Protein AF-A0A090T7D7-F1 (afdb_monomer)

Nearest PDB structures (foldseek):
  8ja7-assembly1_A  TM=5.944E-01  e=7.827E-03  Mycobacterium tuberculosis H37Rv
  8y5f-assembly1_C  TM=4.549E-01  e=1.929E-01  Escherichia coli

Structure (mmCIF, N/CA/C/O backbone):
data_AF-A0A090T7D7-F1
#
_entry.id   AF-A0A090T7D7-F1
#
loop_
_atom_site.group_PDB
_atom_site.id
_atom_site.type_symbol
_atom_site.label_atom_id
_atom_site.label_alt_id
_atom_site.label_comp_id
_atom_site.label_asym_id
_atom_site.label_entity_id
_atom_site.label_seq_id
_atom_site.pdbx_PDB_ins_code
_atom_site.Cartn_x
_atom_site.Cartn_y
_atom_site.Cartn_z
_atom_site.occupancy
_atom_site.B_iso_or_equiv
_atom_site.auth_seq_id
_atom_site.auth_comp_id
_atom_site.auth_asym_id
_atom_site.auth_atom_id
_atom_site.pdbx_PDB_model_num
ATOM 1 N N . MET A 1 1 ? -25.544 -5.431 -5.817 1.00 49.72 1 MET A N 1
ATOM 2 C CA . MET A 1 1 ? -24.118 -5.006 -5.843 1.00 49.72 1 MET A CA 1
ATOM 3 C C . MET A 1 1 ? -23.165 -5.829 -4.944 1.00 49.72 1 MET A C 1
ATOM 5 O O . MET A 1 1 ? -22.037 -5.400 -4.732 1.00 49.72 1 MET A O 1
ATOM 9 N N . LYS A 1 2 ? -23.537 -7.018 -4.424 1.00 55.09 2 LYS A N 1
ATOM 10 C CA . LYS A 1 2 ? -22.615 -7.878 -3.637 1.00 55.09 2 LYS A CA 1
ATOM 11 C C . LYS A 1 2 ? 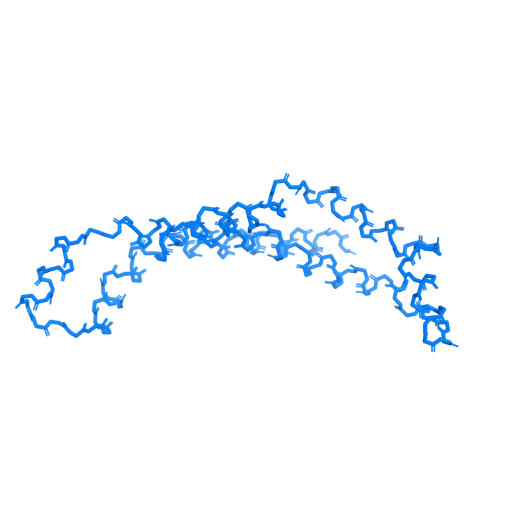-21.778 -8.846 -4.503 1.00 55.09 2 LYS A C 1
ATOM 13 O O . LYS A 1 2 ? -20.674 -9.193 -4.110 1.00 55.09 2 LYS A O 1
ATOM 18 N N . SER A 1 3 ? -22.253 -9.195 -5.707 1.00 57.84 3 SER A N 1
ATOM 19 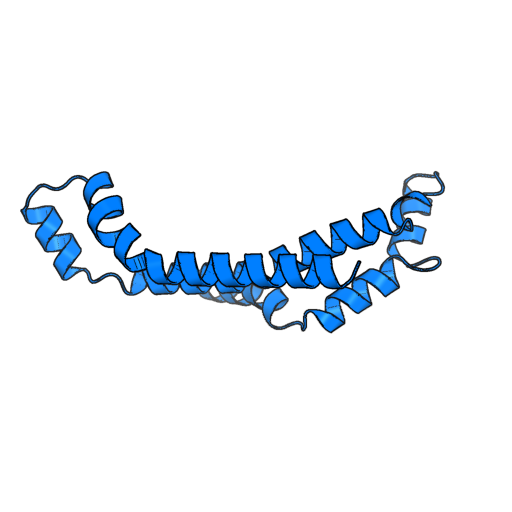C CA . SER A 1 3 ? -21.637 -10.212 -6.584 1.00 57.84 3 SER A CA 1
ATOM 20 C C . SER A 1 3 ? -20.309 -9.808 -7.247 1.00 57.84 3 SER A C 1
ATOM 22 O O . SER A 1 3 ? -19.559 -10.678 -7.665 1.00 57.84 3 SER A O 1
ATOM 24 N N . LEU A 1 4 ? -19.998 -8.509 -7.342 1.00 61.09 4 LEU A N 1
ATOM 25 C CA . LEU A 1 4 ? -18.773 -8.013 -7.994 1.00 61.09 4 LEU A CA 1
ATOM 26 C C . LEU A 1 4 ? -17.570 -7.912 -7.045 1.00 61.09 4 LEU A C 1
ATOM 28 O O . LEU A 1 4 ? -16.445 -7.758 -7.503 1.00 61.09 4 LEU A O 1
ATOM 32 N N . ARG A 1 5 ? -17.781 -8.027 -5.726 1.00 65.25 5 ARG A N 1
ATOM 33 C CA . ARG A 1 5 ? -16.701 -7.865 -4.739 1.00 65.25 5 ARG A CA 1
ATOM 34 C C . ARG A 1 5 ? -15.668 -8.989 -4.835 1.00 65.25 5 ARG A C 1
ATOM 36 O O . ARG A 1 5 ? -14.480 -8.706 -4.805 1.00 65.25 5 ARG A O 1
ATOM 43 N N . GLY A 1 6 ? -16.118 -10.234 -5.012 1.00 74.38 6 GLY A N 1
ATOM 44 C CA . GLY A 1 6 ? -15.238 -11.403 -5.132 1.00 74.38 6 GLY A CA 1
ATOM 45 C C . GLY A 1 6 ? -14.290 -11.330 -6.336 1.00 74.38 6 GLY A C 1
ATOM 46 O O . GLY A 1 6 ? -13.078 -11.381 -6.136 1.00 74.38 6 GLY A O 1
ATOM 47 N N . PRO A 1 7 ? -14.803 -11.135 -7.567 1.00 80.00 7 PRO A N 1
ATOM 48 C CA . PRO A 1 7 ? -13.964 -11.025 -8.760 1.00 80.00 7 PRO A CA 1
ATOM 49 C C . PRO A 1 7 ? -12.990 -9.844 -8.715 1.00 80.00 7 PRO A C 1
ATOM 51 O O . PRO A 1 7 ? -11.841 -9.995 -9.107 1.00 80.00 7 PRO A O 1
ATOM 54 N N . ILE A 1 8 ? -13.418 -8.684 -8.204 1.00 80.12 8 ILE A N 1
ATOM 55 C CA . ILE A 1 8 ? -12.554 -7.499 -8.101 1.00 80.12 8 ILE A CA 1
ATOM 56 C C . ILE A 1 8 ? -11.394 -7.756 -7.136 1.00 80.12 8 ILE A C 1
ATOM 58 O O . ILE A 1 8 ? -10.252 -7.484 -7.488 1.00 80.12 8 ILE A O 1
ATOM 62 N N . ILE A 1 9 ? -11.661 -8.339 -5.962 1.00 77.06 9 ILE A N 1
ATOM 63 C CA . ILE A 1 9 ? -10.606 -8.691 -4.999 1.00 77.06 9 ILE A CA 1
ATOM 64 C C . ILE A 1 9 ? -9.645 -9.719 -5.612 1.00 77.06 9 ILE A C 1
ATOM 66 O O . ILE A 1 9 ? -8.433 -9.578 -5.476 1.00 77.06 9 ILE A O 1
ATOM 70 N N . PHE A 1 10 ? -10.168 -10.716 -6.331 1.00 80.75 10 PHE A N 1
ATOM 71 C CA . PHE A 1 10 ? -9.355 -11.738 -6.989 1.00 80.75 10 PHE A CA 1
ATOM 72 C C . PHE A 1 10 ? -8.447 -11.156 -8.083 1.00 80.75 10 PHE A C 1
ATOM 74 O O . PHE A 1 10 ? -7.252 -11.443 -8.112 1.00 80.75 10 PHE A O 1
ATOM 81 N N . VAL A 1 11 ? -8.980 -10.287 -8.947 1.00 81.44 11 VAL A N 1
ATOM 82 C CA . VAL A 1 11 ? -8.197 -9.618 -9.999 1.00 81.44 11 VAL A CA 1
ATOM 83 C C . VAL A 1 11 ? -7.162 -8.675 -9.396 1.00 81.44 11 VAL A C 1
ATOM 85 O O . VAL A 1 11 ? -6.026 -8.640 -9.862 1.00 81.44 11 VAL A O 1
ATOM 88 N N . SER A 1 12 ? -7.511 -7.952 -8.332 1.00 77.50 12 SER A N 1
ATOM 89 C CA . SER A 1 12 ? -6.548 -7.120 -7.615 1.00 77.50 12 SER A CA 1
ATOM 90 C C . SER A 1 12 ? -5.444 -7.946 -6.960 1.00 77.50 12 SER A C 1
ATOM 92 O O . SER A 1 12 ? -4.339 -7.443 -6.876 1.00 77.50 12 SER A O 1
ATOM 94 N N . LEU A 1 13 ? -5.694 -9.190 -6.539 1.00 77.69 13 LEU A N 1
ATOM 95 C CA . LEU A 1 13 ? -4.695 -10.075 -5.923 1.00 77.69 13 LEU A CA 1
ATOM 96 C C . LEU A 1 13 ? -3.719 -10.722 -6.908 1.00 77.69 13 LEU A C 1
ATOM 98 O O . LEU A 1 13 ? -2.621 -11.093 -6.499 1.00 77.69 13 LEU A O 1
ATOM 102 N N . LEU A 1 14 ? -4.087 -10.854 -8.184 1.00 80.62 14 LEU A N 1
ATOM 103 C CA . LEU A 1 14 ? -3.239 -11.480 -9.207 1.00 80.62 14 LEU A CA 1
ATOM 104 C C . LEU A 1 14 ? -1.792 -10.949 -9.240 1.00 80.62 14 LEU A C 1
ATOM 106 O O . LEU A 1 14 ? -0.878 -11.773 -9.254 1.00 80.62 14 LEU A O 1
ATOM 110 N N . PRO A 1 15 ? -1.538 -9.626 -9.198 1.00 73.50 15 PRO A N 1
ATOM 111 C CA . PRO A 1 15 ? -0.184 -9.081 -9.194 1.00 73.50 15 PRO A CA 1
ATOM 112 C C . PRO A 1 15 ? 0.629 -9.499 -7.969 1.00 73.50 15 PRO A C 1
ATOM 114 O O . PRO A 1 15 ? 1.831 -9.670 -8.098 1.00 73.50 15 PRO A O 1
ATOM 117 N N . PHE A 1 16 ? -0.010 -9.683 -6.809 1.00 77.25 16 PHE A N 1
ATOM 118 C CA . PHE A 1 16 ? 0.661 -10.092 -5.571 1.00 77.25 16 PHE A CA 1
ATOM 119 C C . PHE A 1 16 ? 1.050 -11.579 -5.575 1.00 77.25 16 PHE A C 1
ATOM 121 O O . PHE A 1 16 ? 2.011 -11.982 -4.926 1.00 77.25 16 PHE A O 1
ATOM 128 N N . ILE A 1 17 ? 0.293 -12.410 -6.298 1.00 77.31 17 ILE A N 1
ATOM 129 C CA . ILE A 1 17 ? 0.572 -13.847 -6.437 1.00 77.31 17 ILE A CA 1
ATOM 130 C C . ILE A 1 17 ? 1.772 -14.078 -7.367 1.00 77.31 17 ILE A C 1
ATOM 132 O O . ILE A 1 17 ? 2.545 -15.019 -7.172 1.00 77.31 17 ILE A O 1
ATOM 136 N N . ILE A 1 18 ? 1.943 -13.225 -8.381 1.00 80.12 18 ILE A N 1
ATOM 137 C CA . ILE A 1 18 ? 3.103 -13.273 -9.272 1.00 80.12 18 ILE A CA 1
ATOM 138 C C . ILE A 1 18 ? 4.335 -12.833 -8.486 1.00 80.12 18 ILE A C 1
ATOM 140 O O . ILE A 1 18 ? 4.382 -11.725 -7.962 1.00 80.12 18 ILE A O 1
ATOM 144 N N . THR A 1 19 ? 5.371 -13.674 -8.434 1.00 77.94 19 THR A N 1
ATOM 145 C CA . THR A 1 19 ? 6.563 -13.306 -7.671 1.00 77.94 19 THR A CA 1
ATOM 146 C C . THR A 1 19 ? 7.209 -12.037 -8.244 1.00 77.94 19 THR A C 1
ATOM 148 O O . THR A 1 19 ? 7.368 -11.909 -9.466 1.00 77.94 19 THR A O 1
ATOM 151 N N . PRO A 1 20 ? 7.658 -11.102 -7.383 1.00 71.06 20 PRO A N 1
ATOM 152 C CA . PRO A 1 20 ? 8.305 -9.869 -7.824 1.00 71.06 20 PRO A CA 1
ATOM 153 C C . PRO A 1 20 ? 9.490 -10.121 -8.759 1.00 71.06 20 PRO A C 1
ATOM 155 O O . PRO A 1 20 ? 9.760 -9.329 -9.656 1.00 71.06 20 PRO A O 1
ATOM 158 N N . VAL A 1 21 ? 10.183 -11.244 -8.550 1.00 75.12 21 VAL A N 1
ATOM 159 C CA . VAL A 1 21 ? 11.335 -11.673 -9.345 1.00 75.12 21 VAL A CA 1
ATOM 160 C C . VAL A 1 21 ? 10.931 -11.979 -10.784 1.00 75.12 21 VAL A C 1
ATOM 162 O O . VAL A 1 21 ? 11.597 -11.505 -11.700 1.00 75.12 21 VAL A O 1
ATOM 165 N N . ILE A 1 22 ? 9.839 -12.720 -10.997 1.00 79.69 22 ILE A N 1
ATOM 166 C CA . ILE A 1 22 ? 9.363 -13.051 -12.345 1.00 79.69 22 ILE A CA 1
ATOM 167 C C . ILE A 1 22 ? 8.928 -11.778 -13.067 1.00 79.69 22 ILE A C 1
ATOM 169 O O . ILE A 1 22 ? 9.339 -11.569 -14.200 1.00 79.69 22 ILE A O 1
ATOM 173 N N . GLY A 1 23 ? 8.180 -10.885 -12.414 1.00 76.81 23 GLY A N 1
ATOM 174 C CA . GLY A 1 23 ? 7.779 -9.621 -13.041 1.00 76.81 23 GLY A CA 1
ATOM 175 C C . GLY A 1 23 ? 8.960 -8.708 -13.375 1.00 76.81 23 GLY A C 1
ATOM 176 O O . GLY A 1 23 ? 9.017 -8.155 -14.471 1.00 76.81 23 GLY A O 1
ATOM 177 N N . ALA A 1 24 ? 9.953 -8.614 -12.485 1.00 74.50 24 ALA A N 1
ATOM 178 C CA . ALA A 1 24 ? 11.181 -7.868 -12.751 1.00 74.50 24 ALA A CA 1
ATOM 179 C C . ALA A 1 24 ? 11.968 -8.464 -13.932 1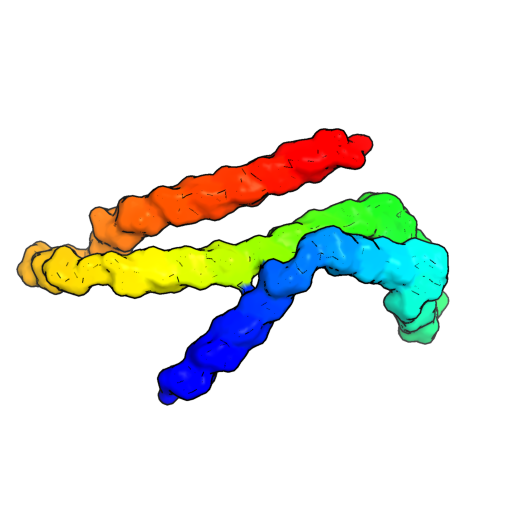.00 74.50 24 ALA A C 1
ATOM 181 O O . ALA A 1 24 ? 12.455 -7.732 -14.793 1.00 74.50 24 ALA A O 1
ATOM 182 N N . LEU A 1 25 ? 12.074 -9.792 -14.010 1.00 77.94 25 LEU A N 1
ATOM 183 C CA . LEU A 1 25 ? 12.704 -10.465 -15.144 1.00 77.94 25 LEU A CA 1
ATOM 184 C C . LEU A 1 25 ? 11.921 -10.226 -16.436 1.00 77.94 25 LEU A C 1
ATOM 186 O O . LEU A 1 25 ? 12.535 -9.852 -17.428 1.00 77.94 25 LEU A O 1
ATOM 190 N N . SER A 1 26 ? 10.592 -10.336 -16.415 1.00 78.19 26 SER A N 1
ATOM 191 C CA . SER A 1 26 ? 9.733 -10.051 -17.569 1.00 78.19 26 SER A CA 1
ATOM 192 C C . SER A 1 26 ? 9.907 -8.619 -18.074 1.00 78.19 26 SER A C 1
ATOM 194 O O . SER A 1 26 ? 10.040 -8.413 -19.276 1.00 78.19 26 SER A O 1
ATOM 196 N N . ILE A 1 27 ? 9.980 -7.631 -17.174 1.00 73.50 27 ILE A N 1
ATOM 197 C CA . ILE A 1 27 ? 10.265 -6.235 -17.537 1.00 73.50 27 ILE A CA 1
ATOM 198 C C . ILE A 1 27 ? 11.665 -6.116 -18.146 1.00 73.50 27 ILE A C 1
ATOM 200 O O . ILE A 1 27 ? 11.814 -5.518 -19.205 1.00 73.50 27 ILE A O 1
ATOM 204 N N . ARG A 1 28 ? 12.701 -6.719 -17.547 1.00 72.50 28 ARG A N 1
ATOM 205 C CA . ARG A 1 28 ? 14.048 -6.684 -18.149 1.00 72.50 28 ARG A CA 1
ATOM 206 C C . ARG A 1 28 ? 14.064 -7.317 -19.537 1.00 72.50 28 ARG A C 1
ATOM 208 O O . ARG A 1 28 ? 14.672 -6.749 -20.429 1.00 72.50 28 ARG A O 1
ATOM 215 N N . TRP A 1 29 ? 13.377 -8.437 -19.730 1.00 71.38 29 TRP A N 1
ATOM 216 C CA . TRP A 1 29 ? 13.269 -9.114 -21.025 1.00 71.38 29 TRP A CA 1
ATOM 217 C C . TRP A 1 29 ? 12.480 -8.305 -22.063 1.00 71.38 29 TRP A C 1
ATOM 219 O O . TRP A 1 29 ? 12.779 -8.378 -23.248 1.00 71.38 29 TRP A O 1
ATOM 229 N N . LEU A 1 30 ? 11.496 -7.511 -21.635 1.00 69.38 30 LEU A N 1
ATOM 230 C CA . LEU A 1 30 ? 10.719 -6.638 -22.520 1.00 69.38 30 LEU A CA 1
ATOM 231 C C . LEU A 1 30 ? 11.489 -5.400 -23.000 1.00 69.38 30 LEU A C 1
ATOM 233 O O . LEU A 1 30 ? 11.117 -4.850 -24.034 1.00 69.38 30 LEU A O 1
ATOM 237 N N . PHE A 1 31 ? 12.524 -4.969 -22.271 1.00 66.31 31 PHE A N 1
ATOM 238 C CA . PHE A 1 31 ? 13.247 -3.718 -22.539 1.00 66.31 31 PHE A CA 1
ATOM 239 C C . PHE A 1 31 ? 14.719 -3.904 -22.945 1.00 66.31 31 PHE A C 1
ATOM 241 O O . PHE A 1 31 ? 15.263 -3.042 -23.634 1.00 66.31 31 PHE A O 1
ATOM 248 N N . VAL A 1 32 ? 15.380 -5.000 -22.559 1.00 62.97 32 VAL A N 1
ATOM 249 C CA . VAL A 1 32 ? 16.786 -5.261 -22.912 1.00 62.97 32 VAL A CA 1
ATOM 250 C C . VAL A 1 32 ? 16.875 -5.905 -24.298 1.00 62.97 32 VAL A C 1
ATOM 252 O O . VAL A 1 32 ? 16.342 -6.988 -24.502 1.00 62.97 32 VAL A O 1
ATOM 255 N N . SER A 1 33 ? 17.621 -5.260 -25.205 1.00 52.34 33 SER A N 1
ATOM 256 C CA . SER A 1 33 ? 18.018 -5.764 -26.533 1.00 52.34 33 SER A CA 1
ATOM 257 C C . SER A 1 33 ? 16.842 -6.145 -27.448 1.00 52.34 33 SER A C 1
ATOM 259 O O . SER A 1 33 ? 16.538 -7.321 -27.614 1.00 52.34 33 SER A O 1
ATOM 261 N N . ASP A 1 34 ? 16.187 -5.145 -28.050 1.00 57.31 34 ASP A N 1
ATOM 262 C CA . ASP A 1 34 ? 15.085 -5.323 -29.018 1.00 57.31 34 ASP A CA 1
ATOM 263 C C . ASP A 1 34 ? 13.877 -6.114 -28.497 1.00 57.31 34 ASP A C 1
ATOM 265 O O . ASP A 1 34 ? 13.199 -6.833 -29.233 1.00 57.31 34 ASP A O 1
ATOM 269 N N . GLY A 1 35 ? 13.570 -5.966 -27.207 1.00 60.06 35 GLY A N 1
ATOM 270 C CA . GLY A 1 35 ? 12.359 -6.538 -26.633 1.00 60.06 35 GLY A CA 1
ATOM 271 C C . GLY A 1 35 ? 11.099 -6.089 -27.389 1.00 60.06 35 GLY A C 1
ATOM 272 O O . GLY A 1 35 ? 11.032 -4.985 -27.934 1.00 60.06 35 GLY A O 1
ATOM 273 N N . ILE A 1 36 ? 10.080 -6.957 -27.417 1.00 62.72 36 ILE A N 1
ATOM 274 C CA . ILE A 1 36 ? 8.838 -6.785 -28.201 1.00 62.72 36 ILE A CA 1
ATOM 275 C C . ILE A 1 36 ? 8.184 -5.412 -27.976 1.00 62.72 36 ILE A C 1
ATOM 277 O O . ILE A 1 36 ? 7.614 -4.844 -28.907 1.00 62.72 36 ILE A O 1
ATOM 281 N N . LEU A 1 37 ? 8.279 -4.863 -26.759 1.00 62.47 37 LEU A N 1
ATOM 282 C CA . LEU A 1 37 ? 7.726 -3.547 -26.447 1.00 62.47 37 LEU A CA 1
ATOM 283 C C . LEU A 1 37 ? 8.536 -2.420 -27.098 1.00 62.47 37 LEU A C 1
ATOM 285 O O . LEU A 1 37 ? 7.942 -1.544 -27.717 1.00 62.47 37 LEU A O 1
ATOM 289 N N . SER A 1 38 ? 9.868 -2.463 -26.998 1.00 61.03 38 SER A N 1
ATOM 290 C CA . SER A 1 38 ? 10.774 -1.490 -27.622 1.00 61.03 38 SER A CA 1
ATOM 291 C C . SER A 1 38 ? 10.654 -1.524 -29.148 1.00 61.03 38 SER A C 1
ATOM 293 O O . SER A 1 38 ? 10.517 -0.481 -29.783 1.00 61.03 38 SER A O 1
ATOM 295 N N . ALA A 1 39 ? 10.609 -2.724 -29.737 1.00 62.84 39 ALA A N 1
ATOM 296 C CA . ALA A 1 39 ? 10.433 -2.916 -31.175 1.00 62.84 39 ALA A CA 1
ATOM 297 C C . ALA A 1 39 ? 9.040 -2.463 -31.663 1.00 62.84 39 ALA A C 1
ATOM 299 O O . ALA A 1 39 ? 8.926 -1.795 -32.692 1.00 62.84 39 ALA A O 1
ATOM 300 N N . GLY A 1 40 ? 7.980 -2.769 -30.905 1.00 64.81 40 GLY A N 1
ATOM 301 C CA . GLY A 1 40 ? 6.609 -2.355 -31.215 1.00 64.81 40 GLY A CA 1
ATOM 302 C C . GLY A 1 40 ? 6.390 -0.843 -31.106 1.00 64.81 40 GLY A C 1
ATOM 303 O O . GLY A 1 40 ? 5.737 -0.254 -31.969 1.00 64.81 40 GLY A O 1
ATOM 304 N N . LEU A 1 41 ? 6.975 -0.191 -30.094 1.00 64.25 41 LEU A N 1
ATOM 305 C CA . LEU A 1 41 ? 6.929 1.269 -29.952 1.00 64.25 41 LEU A CA 1
ATOM 306 C C . LEU A 1 41 ? 7.726 1.972 -31.055 1.00 64.25 41 LEU A C 1
ATOM 308 O O . LEU A 1 41 ? 7.232 2.950 -31.613 1.00 64.25 41 LEU A O 1
ATOM 312 N N . ASN A 1 42 ? 8.907 1.455 -31.413 1.00 66.94 42 ASN A N 1
ATOM 313 C CA . ASN A 1 42 ? 9.702 1.968 -32.534 1.00 66.94 42 ASN A CA 1
ATOM 314 C C . ASN A 1 42 ? 8.911 1.905 -33.851 1.00 66.94 42 ASN A C 1
ATOM 316 O O . ASN A 1 42 ? 8.902 2.872 -34.611 1.00 66.94 42 ASN A O 1
ATOM 320 N N . HIS A 1 43 ? 8.181 0.811 -34.095 1.00 64.38 43 HIS A N 1
ATOM 321 C CA . HIS A 1 43 ? 7.343 0.670 -35.288 1.00 64.38 43 HIS A CA 1
ATOM 322 C C . HIS A 1 43 ? 6.123 1.614 -35.280 1.00 64.38 43 HIS A C 1
ATOM 324 O O . HIS A 1 43 ? 5.682 2.061 -36.338 1.00 64.38 43 HIS A O 1
ATOM 330 N N . MET A 1 44 ? 5.547 1.920 -34.113 1.00 62.91 44 MET A N 1
ATOM 331 C CA . MET A 1 44 ? 4.373 2.802 -34.009 1.00 62.91 44 MET A CA 1
ATOM 332 C C . MET A 1 44 ? 4.730 4.295 -34.041 1.00 62.91 44 MET A C 1
ATOM 334 O O . MET A 1 44 ? 3.942 5.088 -34.549 1.00 62.91 44 MET A O 1
ATOM 338 N N . LEU A 1 45 ? 5.886 4.690 -33.496 1.00 63.12 45 LEU A N 1
ATOM 339 C CA . LEU A 1 45 ? 6.261 6.100 -33.307 1.00 63.12 45 LEU A CA 1
ATOM 340 C C . LEU A 1 45 ? 7.421 6.575 -34.202 1.00 63.12 45 LEU A C 1
ATOM 342 O O . LEU A 1 45 ? 7.708 7.769 -34.215 1.00 63.12 45 LEU A O 1
ATOM 346 N N . GLY A 1 46 ? 8.074 5.688 -34.962 1.00 56.09 46 GLY A N 1
ATOM 347 C CA . GLY A 1 46 ? 9.043 6.046 -36.012 1.00 56.09 46 GLY A CA 1
ATOM 348 C C . GLY A 1 46 ? 10.361 6.677 -35.538 1.00 56.09 46 GLY A C 1
ATOM 349 O O . GLY A 1 46 ? 11.172 7.074 -36.369 1.00 56.09 46 GLY A O 1
ATOM 350 N N . TYR A 1 47 ? 10.588 6.763 -34.227 1.00 58.47 47 TYR A N 1
ATOM 351 C CA . TYR A 1 47 ? 11.836 7.217 -33.612 1.00 58.47 47 TYR A CA 1
ATOM 352 C C . TYR A 1 47 ? 12.522 6.040 -32.922 1.00 58.47 47 TYR A C 1
ATOM 354 O O . TYR A 1 47 ? 11.842 5.241 -32.285 1.00 58.47 47 TYR A O 1
ATOM 362 N N . GLU A 1 48 ? 13.856 5.953 -33.003 1.00 55.19 48 GLU A N 1
ATOM 363 C CA . GLU A 1 48 ? 14.631 5.028 -32.171 1.00 55.19 48 GLU A CA 1
ATOM 364 C C . GLU A 1 48 ? 14.489 5.443 -30.702 1.00 55.19 48 GLU A C 1
ATOM 366 O O . GLU A 1 48 ? 15.214 6.299 -30.188 1.00 55.19 48 GLU A O 1
ATOM 371 N N . PHE A 1 49 ? 13.544 4.827 -29.996 1.00 55.66 49 PHE A N 1
ATOM 372 C CA . PHE A 1 49 ? 13.343 4.981 -28.561 1.00 55.66 49 PHE A CA 1
ATOM 373 C C . PHE A 1 49 ? 14.435 4.235 -27.770 1.00 55.66 49 PHE A C 1
ATOM 375 O O . PHE A 1 49 ? 14.167 3.465 -26.851 1.00 55.66 49 PHE A O 1
ATOM 382 N N . SER A 1 50 ? 15.701 4.522 -28.081 1.00 53.28 50 SER A N 1
ATOM 383 C CA . SER A 1 50 ? 16.878 4.118 -27.297 1.00 53.28 50 SER A CA 1
ATOM 384 C C . SER A 1 50 ? 16.813 4.653 -25.852 1.00 53.28 50 SER A C 1
ATOM 386 O O . SER A 1 50 ? 17.412 4.094 -24.935 1.00 53.28 50 SER A O 1
ATOM 388 N N . MET A 1 51 ? 15.993 5.685 -25.609 1.00 50.28 51 MET A N 1
ATOM 389 C CA . MET A 1 51 ? 15.765 6.279 -24.288 1.00 50.28 51 MET A CA 1
ATOM 390 C C . MET A 1 51 ? 15.154 5.303 -23.265 1.00 50.28 51 MET A C 1
ATOM 392 O O . MET A 1 51 ? 15.516 5.374 -22.097 1.00 50.28 51 MET A O 1
ATOM 396 N N . PHE A 1 52 ? 14.296 4.355 -23.674 1.00 54.19 52 PHE A N 1
ATOM 397 C CA . PHE A 1 52 ? 13.700 3.373 -22.745 1.00 54.19 52 PHE A CA 1
ATOM 398 C C . PHE A 1 52 ? 14.650 2.224 -22.368 1.00 54.19 52 PHE A C 1
ATOM 400 O O . PHE A 1 52 ? 14.420 1.545 -21.367 1.00 54.19 52 PHE A O 1
ATOM 407 N N . ALA A 1 53 ? 15.723 2.019 -23.138 1.00 56.12 53 ALA A N 1
ATOM 408 C CA . ALA A 1 53 ? 16.779 1.054 -22.834 1.00 56.12 53 ALA A CA 1
ATOM 409 C C . ALA A 1 53 ? 17.865 1.633 -21.906 1.00 56.12 53 ALA A C 1
ATOM 411 O O . ALA A 1 53 ? 18.778 0.915 -21.495 1.00 56.12 53 ALA A O 1
ATOM 412 N N . GLN A 1 54 ? 17.786 2.923 -21.557 1.00 63.56 54 GLN A N 1
ATOM 413 C CA . GLN A 1 54 ? 18.706 3.533 -20.604 1.00 63.56 54 GLN A CA 1
ATOM 414 C C . GLN A 1 54 ? 18.417 3.020 -19.184 1.00 63.56 54 GLN A C 1
ATOM 416 O O . GLN A 1 54 ? 17.263 2.941 -18.757 1.00 63.56 54 GLN A O 1
ATOM 421 N N . SER A 1 55 ? 19.475 2.710 -18.424 1.00 69.12 55 SER A N 1
ATOM 422 C CA . SER A 1 55 ? 19.370 2.094 -17.092 1.00 69.12 55 SER A CA 1
ATOM 423 C C . SER A 1 55 ? 18.403 2.822 -16.150 1.00 69.12 55 SER A C 1
ATOM 425 O O . SER A 1 55 ? 17.664 2.172 -15.420 1.00 69.12 55 SER A O 1
ATOM 427 N N . TRP A 1 56 ? 18.335 4.157 -16.203 1.00 71.50 56 TRP A N 1
ATOM 428 C CA . TRP A 1 56 ? 17.464 4.954 -15.330 1.00 71.50 56 TRP A CA 1
ATOM 429 C C . TRP A 1 56 ? 15.963 4.718 -15.574 1.00 71.50 56 TRP A C 1
ATOM 431 O O . TRP A 1 56 ? 15.183 4.710 -14.624 1.00 71.50 56 TRP A O 1
ATOM 441 N N . THR A 1 57 ? 15.539 4.481 -16.819 1.00 74.31 57 THR A N 1
ATOM 442 C CA . THR A 1 57 ? 14.126 4.232 -17.141 1.00 74.31 57 THR A CA 1
ATOM 443 C C . THR A 1 57 ? 13.676 2.865 -16.636 1.00 74.31 57 THR A C 1
ATOM 445 O O . THR A 1 57 ? 12.580 2.740 -16.085 1.00 74.31 57 THR A O 1
ATOM 448 N N . ILE A 1 58 ? 14.542 1.853 -16.752 1.00 74.69 58 ILE A N 1
ATOM 449 C CA . ILE A 1 58 ? 14.291 0.516 -16.200 1.00 74.69 58 ILE A CA 1
ATOM 450 C C . ILE A 1 58 ? 14.184 0.590 -14.672 1.00 74.69 58 ILE A C 1
ATOM 452 O O . ILE A 1 58 ? 13.268 -0.006 -14.108 1.00 74.69 58 ILE A O 1
ATOM 456 N N . GLU A 1 59 ? 15.050 1.355 -14.001 1.00 77.44 59 GLU A N 1
ATOM 457 C CA . GLU A 1 59 ? 14.983 1.542 -12.543 1.00 77.44 59 GLU A CA 1
ATOM 458 C C . GLU A 1 59 ? 13.669 2.203 -12.093 1.00 77.44 59 GLU A C 1
ATOM 460 O O . GLU A 1 59 ? 13.023 1.724 -11.157 1.00 77.44 59 GLU A O 1
ATOM 465 N N . ILE A 1 60 ? 13.200 3.244 -12.791 1.00 80.06 60 ILE A N 1
ATOM 466 C CA . ILE A 1 60 ? 11.910 3.889 -12.485 1.00 80.06 60 ILE A CA 1
ATOM 467 C C . ILE A 1 60 ? 10.742 2.918 -12.703 1.00 80.06 60 ILE A C 1
ATOM 469 O O . ILE A 1 60 ? 9.850 2.818 -11.856 1.00 80.06 60 ILE A O 1
ATOM 473 N N . LEU A 1 61 ? 10.741 2.169 -13.809 1.00 78.88 61 LEU A N 1
ATOM 474 C CA . LEU A 1 61 ? 9.687 1.195 -14.101 1.00 78.88 61 LEU A CA 1
ATOM 475 C C . LEU A 1 61 ? 9.663 0.063 -13.065 1.00 78.88 61 LEU A C 1
ATOM 477 O O . LEU A 1 61 ? 8.595 -0.358 -12.620 1.00 78.88 61 LEU A O 1
ATOM 481 N N . MET A 1 62 ? 10.838 -0.388 -12.627 1.00 78.50 62 MET A N 1
ATOM 482 C CA . MET A 1 62 ? 10.983 -1.347 -11.534 1.00 78.50 62 MET A CA 1
ATOM 483 C C . MET A 1 62 ? 10.455 -0.787 -10.217 1.00 78.50 62 MET A C 1
ATOM 485 O O . MET A 1 62 ? 9.760 -1.499 -9.493 1.00 78.50 62 MET A O 1
ATOM 489 N N . MET A 1 63 ? 10.746 0.476 -9.897 1.00 79.19 63 MET A N 1
ATOM 490 C CA . MET A 1 63 ? 10.211 1.140 -8.708 1.00 79.19 63 MET A CA 1
ATOM 491 C C . MET A 1 63 ? 8.678 1.191 -8.749 1.00 79.19 63 MET A C 1
ATOM 493 O O . MET A 1 63 ? 8.025 0.834 -7.767 1.00 79.19 63 MET A O 1
ATOM 497 N N . PHE A 1 64 ? 8.096 1.544 -9.896 1.00 82.12 64 PHE A N 1
ATOM 498 C CA . PHE A 1 64 ? 6.646 1.543 -10.081 1.00 82.12 64 PHE A CA 1
ATOM 499 C C . PHE A 1 64 ? 6.046 0.140 -9.926 1.00 82.12 64 PHE A C 1
ATOM 501 O O . PHE A 1 64 ? 5.089 -0.041 -9.171 1.00 82.12 64 PHE A O 1
ATOM 508 N N . TYR A 1 65 ? 6.638 -0.870 -10.571 1.00 82.56 65 TYR A N 1
ATOM 509 C CA . TYR A 1 65 ? 6.201 -2.265 -10.463 1.00 82.56 65 TYR A CA 1
ATOM 510 C C . TYR A 1 65 ? 6.217 -2.759 -9.012 1.00 82.56 65 TYR A C 1
ATOM 512 O O . TYR A 1 65 ? 5.273 -3.405 -8.564 1.00 82.56 65 TYR A O 1
ATOM 520 N N . ARG A 1 66 ? 7.258 -2.415 -8.249 1.00 78.69 66 ARG A N 1
ATOM 521 C CA . ARG A 1 66 ? 7.375 -2.762 -6.826 1.00 78.69 66 ARG A CA 1
ATOM 522 C C . ARG A 1 66 ? 6.239 -2.171 -5.988 1.00 78.69 66 ARG A C 1
ATOM 524 O O . ARG A 1 66 ? 5.656 -2.884 -5.174 1.00 78.69 66 ARG A O 1
ATOM 531 N N . VAL A 1 67 ? 5.900 -0.896 -6.195 1.00 81.94 67 VAL A N 1
ATOM 532 C CA . VAL A 1 67 ? 4.765 -0.251 -5.506 1.00 81.94 67 VAL A CA 1
ATOM 533 C C . VAL A 1 67 ? 3.448 -0.910 -5.913 1.00 81.94 67 VAL A C 1
ATOM 535 O O . VAL A 1 67 ? 2.629 -1.247 -5.057 1.00 81.94 67 VAL A O 1
ATOM 538 N N . TRP A 1 68 ? 3.265 -1.150 -7.211 1.00 82.81 68 TRP A N 1
ATOM 539 C CA . TRP A 1 68 ? 2.061 -1.774 -7.750 1.00 82.81 68 TRP A CA 1
ATOM 540 C C . TRP A 1 68 ? 1.852 -3.203 -7.235 1.00 82.81 68 TRP A C 1
ATOM 542 O O . TRP A 1 68 ? 0.731 -3.564 -6.892 1.00 82.81 68 TRP A O 1
ATOM 552 N N . HIS A 1 69 ? 2.918 -3.991 -7.102 1.00 82.12 69 HIS A N 1
ATOM 553 C CA . HIS A 1 69 ? 2.864 -5.352 -6.569 1.00 82.12 69 HIS A CA 1
ATOM 554 C C . HIS A 1 69 ? 2.381 -5.397 -5.107 1.00 82.12 69 HIS A C 1
ATOM 556 O O . HIS A 1 69 ? 1.658 -6.311 -4.715 1.00 82.12 69 HIS A O 1
ATOM 562 N N . VAL A 1 70 ? 2.769 -4.419 -4.281 1.00 80.50 70 VAL A N 1
ATOM 563 C CA . VAL A 1 70 ? 2.412 -4.377 -2.848 1.00 80.50 70 VAL A CA 1
ATOM 564 C C . VAL A 1 70 ? 1.034 -3.740 -2.607 1.00 80.50 70 VAL A C 1
ATOM 566 O O . VAL A 1 70 ? 0.378 -4.041 -1.607 1.00 80.50 70 VAL A O 1
ATOM 569 N N . ALA A 1 71 ? 0.549 -2.906 -3.531 1.00 84.00 71 ALA A N 1
ATOM 570 C CA . ALA A 1 71 ? -0.718 -2.187 -3.387 1.00 84.00 71 ALA A CA 1
ATOM 571 C C . ALA A 1 71 ? -1.945 -3.088 -3.099 1.00 84.00 71 ALA A C 1
ATOM 573 O O . ALA A 1 71 ? -2.714 -2.750 -2.193 1.00 84.00 71 ALA A O 1
ATOM 574 N N . PRO A 1 72 ? -2.141 -4.243 -3.768 1.00 84.06 72 PRO A N 1
ATOM 575 C CA . PRO A 1 72 ? -3.256 -5.143 -3.474 1.00 84.06 72 PRO A CA 1
ATOM 576 C C . PRO A 1 72 ? -3.267 -5.693 -2.053 1.00 84.06 72 PRO A C 1
ATOM 578 O O . PRO A 1 72 ? -4.322 -5.800 -1.427 1.00 84.06 72 PRO A O 1
ATOM 581 N N . PHE A 1 73 ? -2.087 -6.033 -1.538 1.00 82.38 73 PHE A N 1
ATOM 582 C CA . PHE A 1 73 ? -1.938 -6.573 -0.195 1.00 82.38 73 PHE A CA 1
ATOM 583 C C . PHE A 1 73 ? -2.297 -5.521 0.855 1.00 82.38 73 PHE A C 1
ATOM 585 O O . PHE A 1 73 ? -3.108 -5.787 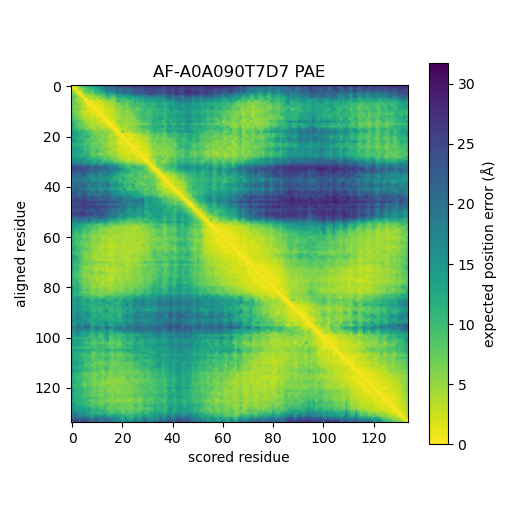1.743 1.00 82.38 73 PHE A O 1
ATOM 592 N N . ALA A 1 74 ? -1.773 -4.301 0.694 1.00 84.38 74 ALA A N 1
ATOM 593 C CA . ALA A 1 74 ? -2.130 -3.174 1.549 1.00 84.38 74 ALA A CA 1
ATOM 594 C C . ALA A 1 74 ? -3.645 -2.925 1.522 1.00 84.38 74 ALA A C 1
ATOM 596 O O . ALA A 1 74 ? -4.275 -2.841 2.574 1.00 84.38 74 ALA A O 1
ATOM 597 N N . PHE A 1 75 ? -4.255 -2.887 0.333 1.00 84.31 75 PHE A N 1
ATOM 598 C CA . PHE A 1 75 ? -5.694 -2.669 0.181 1.00 84.31 75 PHE A CA 1
ATOM 599 C C . PHE A 1 75 ? -6.537 -3.686 0.964 1.00 84.31 75 PHE A C 1
ATOM 601 O O . PHE A 1 75 ? -7.480 -3.300 1.654 1.00 84.31 75 PHE A O 1
ATOM 608 N N . ILE A 1 76 ? -6.185 -4.972 0.908 1.00 83.69 76 ILE A N 1
ATOM 609 C CA . ILE A 1 76 ? -6.915 -6.028 1.624 1.00 83.69 76 ILE A CA 1
ATOM 610 C C . ILE A 1 76 ? -6.739 -5.907 3.127 1.00 83.69 76 ILE A C 1
ATOM 612 O O . ILE A 1 76 ? -7.717 -6.044 3.858 1.00 83.69 76 ILE A O 1
ATOM 616 N N . ILE A 1 77 ? -5.525 -5.621 3.593 1.00 83.75 77 ILE A N 1
ATOM 617 C CA . ILE A 1 77 ? -5.266 -5.412 5.017 1.00 83.75 77 ILE A CA 1
ATOM 618 C C . ILE A 1 77 ? -6.077 -4.231 5.541 1.00 83.75 77 ILE A C 1
ATOM 620 O O . ILE A 1 77 ? -6.741 -4.358 6.567 1.00 83.75 77 ILE A O 1
ATOM 624 N N . PHE A 1 78 ? -6.079 -3.104 4.829 1.00 85.56 78 PHE A N 1
ATOM 625 C CA . PHE A 1 78 ? -6.892 -1.949 5.203 1.00 85.56 78 PHE A CA 1
ATOM 626 C C . PHE A 1 78 ? -8.380 -2.284 5.193 1.00 85.56 78 PHE A C 1
ATOM 628 O O . PHE A 1 78 ? -9.093 -1.933 6.131 1.00 85.56 78 PHE A O 1
ATOM 635 N N . TYR A 1 79 ? -8.847 -3.005 4.175 1.00 84.94 79 TYR A N 1
ATOM 636 C CA . TYR A 1 79 ? -10.238 -3.429 4.079 1.00 84.94 79 TYR A CA 1
ATOM 637 C C . TYR A 1 79 ? -10.646 -4.354 5.235 1.00 84.94 79 TYR A C 1
ATOM 639 O O . TYR A 1 79 ? -11.689 -4.140 5.851 1.00 84.94 79 TYR A O 1
ATOM 647 N N . ALA A 1 80 ? -9.811 -5.335 5.577 1.00 83.25 80 ALA A N 1
ATOM 648 C CA . ALA A 1 80 ? -10.022 -6.231 6.710 1.00 83.25 80 ALA A CA 1
ATOM 649 C C . ALA A 1 80 ? -9.960 -5.483 8.051 1.00 83.25 80 ALA A C 1
ATOM 651 O O . ALA A 1 80 ? -10.785 -5.724 8.929 1.00 83.25 80 ALA A O 1
ATOM 652 N N . GLY A 1 81 ? -9.037 -4.528 8.192 1.00 84.69 81 GLY A N 1
ATOM 653 C CA . GLY A 1 81 ? -8.933 -3.653 9.360 1.00 84.69 81 GLY A CA 1
ATOM 654 C C . GLY A 1 81 ? -10.169 -2.778 9.558 1.00 84.69 81 GLY A C 1
ATOM 655 O O . GLY A 1 81 ? -10.625 -2.599 10.679 1.00 84.69 81 GLY A O 1
ATOM 656 N N . LEU A 1 82 ? -10.759 -2.280 8.470 1.00 84.12 82 LEU A N 1
ATOM 657 C CA . LEU A 1 82 ? -12.030 -1.553 8.499 1.00 84.12 82 LEU A CA 1
ATOM 658 C C . LEU A 1 82 ? -13.209 -2.459 8.870 1.00 84.12 82 LEU A C 1
ATOM 660 O O . LEU A 1 82 ? -14.112 -2.017 9.574 1.00 84.12 82 LEU A O 1
ATOM 664 N N . GLN A 1 83 ? -13.206 -3.716 8.419 1.00 82.62 83 GLN A N 1
ATOM 665 C CA . GLN A 1 83 ? -14.234 -4.692 8.794 1.00 82.62 83 GLN A CA 1
ATOM 666 C C . GLN A 1 83 ? -14.126 -5.162 10.249 1.00 82.62 83 GLN A C 1
ATOM 668 O O . GLN A 1 83 ? -15.139 -5.561 10.816 1.00 82.62 83 GLN A O 1
ATOM 673 N N . SER A 1 84 ? -12.932 -5.128 10.848 1.00 82.56 84 SER A N 1
ATOM 674 C CA . SER A 1 84 ? -12.709 -5.557 12.234 1.00 82.56 84 SER A CA 1
ATOM 675 C C . SER A 1 84 ? -13.010 -4.477 13.274 1.00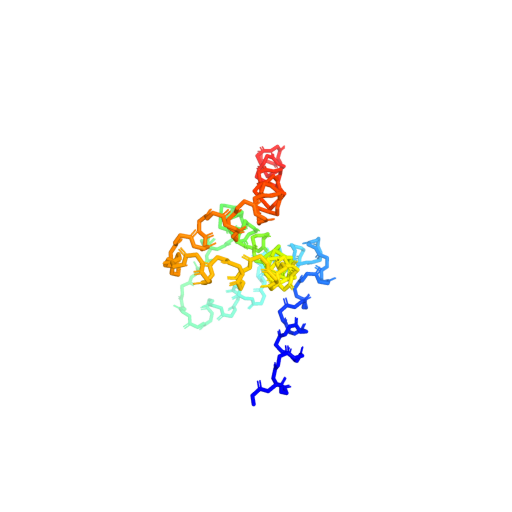 82.56 84 SER A C 1
ATOM 677 O O . SER A 1 84 ? -12.980 -4.771 14.469 1.00 82.56 84 SER A O 1
ATOM 679 N N . VAL A 1 85 ? -13.294 -3.239 12.851 1.00 82.69 85 VAL A N 1
ATOM 680 C CA . VAL A 1 85 ? -13.752 -2.182 13.761 1.00 82.69 85 VAL A CA 1
ATOM 681 C C . VAL A 1 85 ? -15.065 -2.631 14.398 1.00 82.69 85 VAL A C 1
ATOM 683 O O . VAL A 1 85 ? -16.040 -2.910 13.699 1.00 82.69 85 VAL A O 1
ATOM 686 N N . ASN A 1 86 ? -15.084 -2.702 15.730 1.00 78.00 86 ASN A N 1
ATOM 687 C CA . ASN A 1 86 ? -16.263 -3.136 16.465 1.00 78.00 86 ASN A CA 1
ATOM 688 C C . ASN A 1 86 ? -17.410 -2.121 16.279 1.00 78.00 86 ASN A C 1
ATOM 690 O O . ASN A 1 86 ? -17.237 -0.915 16.478 1.00 78.00 86 ASN A O 1
ATOM 694 N N . GLN A 1 87 ? -18.574 -2.624 15.862 1.00 77.06 87 GLN A N 1
ATOM 695 C CA . GLN A 1 87 ? -19.773 -1.821 15.639 1.00 77.06 87 GLN A CA 1
ATOM 696 C C . GLN A 1 87 ? -20.348 -1.293 16.956 1.00 77.06 87 GLN A C 1
ATOM 698 O O . GLN A 1 87 ? -20.824 -0.163 16.977 1.00 77.06 87 GLN A O 1
ATOM 703 N N . ASP A 1 88 ? -20.182 -2.018 18.066 1.00 75.44 88 ASP A N 1
ATOM 704 C CA . ASP A 1 88 ? -20.685 -1.608 19.382 1.00 75.44 88 ASP A CA 1
ATOM 705 C C . ASP A 1 88 ? -20.047 -0.289 19.849 1.00 75.44 88 ASP A C 1
ATOM 707 O O . ASP A 1 88 ? -20.718 0.591 20.386 1.00 75.44 88 ASP A O 1
ATOM 711 N N . THR A 1 89 ? -18.746 -0.103 19.595 1.00 77.56 89 THR A N 1
ATOM 712 C CA . THR A 1 89 ? -18.028 1.138 19.931 1.00 77.56 89 THR A CA 1
ATOM 713 C C . THR A 1 89 ? -18.444 2.303 19.036 1.00 77.56 89 THR A C 1
ATOM 715 O O . THR A 1 89 ? -18.450 3.454 19.475 1.00 77.56 89 THR A O 1
ATOM 718 N N . LEU A 1 90 ? -18.785 2.025 17.775 1.00 80.06 90 LEU A N 1
ATOM 719 C CA . LEU A 1 90 ? -19.300 3.034 16.849 1.00 80.06 90 LEU A CA 1
ATOM 720 C C . LEU A 1 90 ? -20.724 3.454 17.220 1.00 80.06 90 LEU A C 1
ATOM 722 O O . LEU A 1 90 ? -21.029 4.644 17.139 1.00 80.06 90 LEU A O 1
ATOM 726 N N . ASP A 1 91 ? -21.557 2.508 17.650 1.00 75.50 91 ASP A N 1
ATOM 727 C CA . ASP A 1 91 ? -22.936 2.745 18.071 1.00 75.50 91 ASP A CA 1
ATOM 728 C C . ASP A 1 91 ? -23.001 3.475 19.417 1.00 75.50 91 ASP A C 1
ATOM 730 O O . ASP A 1 91 ? -23.764 4.431 19.549 1.00 75.50 91 ASP A O 1
ATOM 734 N N . ALA A 1 92 ? -22.123 3.153 20.372 1.00 77.44 92 ALA A N 1
ATOM 735 C CA . ALA A 1 92 ? -21.963 3.941 21.597 1.00 77.44 92 ALA A CA 1
ATOM 736 C C . ALA A 1 92 ? -21.559 5.397 21.289 1.00 77.44 92 ALA A C 1
ATOM 738 O O . ALA A 1 92 ? -22.185 6.333 21.778 1.00 77.44 92 ALA A O 1
ATOM 739 N N . ALA A 1 93 ? -20.603 5.606 20.376 1.00 74.75 93 ALA A N 1
ATOM 740 C CA . ALA A 1 93 ? -20.204 6.950 19.952 1.00 74.75 93 ALA A CA 1
ATOM 741 C C . ALA A 1 93 ? -21.315 7.707 19.191 1.00 74.75 93 ALA A C 1
ATOM 743 O O . ALA A 1 93 ? -21.319 8.938 19.163 1.00 74.75 93 ALA A O 1
ATOM 744 N N . ILE A 1 94 ? -22.255 6.999 18.547 1.00 80.81 94 ILE A N 1
ATOM 745 C CA . ILE A 1 94 ? -23.470 7.605 17.975 1.00 80.81 94 ILE A CA 1
ATOM 746 C C . ILE A 1 94 ? -24.382 8.108 19.088 1.00 80.81 94 ILE A C 1
ATOM 748 O O . ILE A 1 94 ? -24.873 9.234 18.991 1.00 80.81 94 ILE A O 1
ATOM 752 N N . VAL A 1 95 ? -24.607 7.283 20.112 1.00 81.31 95 VAL A N 1
ATOM 753 C CA . VAL A 1 95 ? -25.447 7.619 21.269 1.00 81.31 95 VAL A CA 1
ATOM 754 C C . VAL A 1 95 ? -24.868 8.814 22.033 1.00 81.31 95 VAL A C 1
ATOM 756 O O . VAL A 1 95 ? -25.624 9.705 22.414 1.00 81.31 95 VAL A O 1
ATOM 759 N N . ASP A 1 96 ? -23.541 8.907 22.130 1.00 81.44 96 ASP A N 1
ATOM 760 C CA . ASP A 1 96 ? -22.821 10.042 22.728 1.00 81.44 96 ASP A CA 1
ATOM 761 C C . ASP A 1 96 ? -22.811 11.314 21.848 1.00 81.44 96 ASP A C 1
ATOM 763 O O . ASP A 1 96 ? -22.237 12.336 22.222 1.00 81.44 96 ASP A O 1
ATOM 767 N N . GLY A 1 97 ? -23.439 11.287 20.667 1.00 82.81 97 GLY A N 1
ATOM 768 C CA . GLY A 1 97 ? -23.570 12.451 19.786 1.00 82.81 97 GLY A CA 1
ATOM 769 C C . GLY A 1 97 ? -22.330 12.778 18.945 1.00 82.81 97 GLY A C 1
ATOM 770 O O . GLY A 1 97 ? -22.296 13.830 18.304 1.00 82.81 97 GLY A O 1
ATOM 771 N N . ALA A 1 98 ? -21.326 11.896 18.885 1.00 83.31 98 ALA A N 1
ATOM 772 C CA . ALA A 1 98 ? -20.101 12.151 18.128 1.00 83.31 98 ALA A CA 1
ATOM 773 C C . ALA A 1 98 ? -20.377 12.244 16.618 1.00 83.31 98 ALA A C 1
ATOM 775 O O . ALA A 1 98 ? -21.090 11.416 16.040 1.00 83.31 98 ALA A O 1
ATOM 776 N N . SER A 1 99 ? -19.765 13.211 15.939 1.00 83.94 99 SER A N 1
ATOM 777 C CA . SER A 1 99 ? -19.851 13.389 14.487 1.00 83.94 99 SER A CA 1
ATOM 778 C C . SER A 1 99 ? -19.091 12.295 13.716 1.00 83.94 99 SER A C 1
ATOM 780 O O . SER A 1 99 ? -18.213 11.605 14.238 1.00 83.94 99 SER A O 1
ATOM 782 N N . ARG A 1 100 ? -19.386 12.133 12.417 1.00 79.00 100 ARG A N 1
ATOM 783 C CA . ARG A 1 100 ? -18.704 11.140 11.554 1.00 79.00 100 ARG A CA 1
ATOM 784 C C . ARG A 1 100 ? -17.182 11.336 11.500 1.00 79.00 100 ARG A C 1
ATOM 786 O O . ARG A 1 100 ? -16.442 10.358 11.383 1.00 79.00 100 ARG A O 1
ATOM 793 N N . TRP A 1 101 ? -16.717 12.581 11.590 1.00 82.50 101 TRP A N 1
ATOM 794 C CA . TRP A 1 101 ? -15.293 12.909 11.575 1.00 82.50 101 TRP A CA 1
ATOM 795 C C . TRP A 1 101 ? -14.600 12.515 12.882 1.00 82.50 101 TRP A C 1
ATOM 797 O O . TRP A 1 101 ? -13.532 11.904 12.848 1.00 82.50 101 TRP A O 1
ATOM 807 N N . GLU A 1 102 ? -15.242 12.764 14.023 1.00 81.44 102 GLU A N 1
ATOM 808 C CA . GLU A 1 102 ? -14.731 12.357 15.337 1.00 81.44 102 GLU A CA 1
ATOM 809 C C . GLU A 1 102 ? -14.644 10.839 15.457 1.00 81.44 102 GLU A C 1
ATOM 811 O O . GLU A 1 102 ? -13.621 10.324 15.890 1.00 81.44 102 GLU A O 1
ATOM 816 N N . ARG A 1 103 ? -15.642 10.095 14.969 1.00 80.31 103 ARG A N 1
ATOM 817 C CA . ARG A 1 103 ? -15.580 8.621 14.940 1.00 80.31 103 ARG A CA 1
ATOM 818 C C . ARG A 1 103 ? -14.442 8.107 14.064 1.00 80.31 103 ARG A C 1
ATOM 820 O O . ARG A 1 103 ? -13.733 7.176 14.438 1.00 80.31 103 ARG A O 1
ATOM 827 N N . THR A 1 104 ? -14.232 8.739 12.910 1.00 82.25 104 THR A N 1
ATOM 828 C CA . THR A 1 104 ? -13.136 8.363 12.010 1.00 82.25 104 THR A CA 1
ATOM 829 C C . THR A 1 104 ? -11.788 8.593 12.686 1.00 82.25 104 THR A C 1
ATOM 831 O O . THR A 1 104 ? -10.954 7.693 12.706 1.00 82.25 104 THR A O 1
ATOM 834 N N . ARG A 1 105 ? -11.577 9.756 13.306 1.00 84.94 105 ARG A N 1
ATOM 835 C CA . ARG A 1 105 ? -10.296 10.097 13.932 1.00 84.94 105 ARG A CA 1
ATOM 836 C C . ARG A 1 105 ? -10.046 9.387 15.262 1.00 84.94 105 ARG A C 1
ATOM 838 O O . ARG A 1 105 ? -8.909 9.014 15.519 1.00 84.94 105 ARG A O 1
ATOM 845 N N . SER A 1 106 ? -11.068 9.213 16.089 1.00 82.44 106 SER A N 1
ATOM 846 C CA . SER A 1 106 ? -10.923 8.710 17.461 1.00 82.44 106 SER A CA 1
ATOM 847 C C . SER A 1 106 ? -11.087 7.198 17.582 1.00 82.44 106 SER A C 1
ATOM 849 O O . SER A 1 106 ? -10.618 6.629 18.560 1.00 82.44 106 SER A O 1
ATOM 851 N N . VAL A 1 107 ? -11.719 6.538 16.606 1.00 80.88 107 VAL A N 1
ATOM 852 C CA . VAL A 1 107 ? -11.928 5.079 16.621 1.00 80.88 107 VAL A CA 1
ATOM 853 C C . VAL A 1 107 ? -11.220 4.421 15.440 1.00 80.88 107 VAL A C 1
ATOM 855 O O . VAL A 1 107 ? -10.375 3.552 15.630 1.00 80.88 107 VAL A O 1
ATOM 858 N N . ILE A 1 108 ? -11.508 4.862 14.212 1.00 83.12 108 ILE A N 1
ATOM 859 C CA . ILE A 1 108 ? -11.019 4.178 13.003 1.00 83.12 108 ILE A CA 1
ATOM 860 C C . ILE A 1 108 ? -9.508 4.382 12.808 1.00 83.12 108 ILE A C 1
ATOM 862 O O . ILE A 1 108 ? -8.784 3.410 12.610 1.00 83.12 108 ILE A O 1
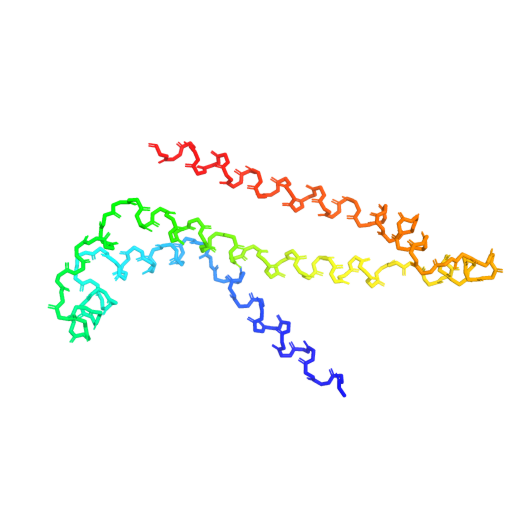ATOM 866 N N . ILE A 1 109 ? -9.005 5.619 12.885 1.00 85.38 109 ILE A N 1
ATOM 867 C CA . ILE A 1 109 ? -7.570 5.917 12.720 1.00 85.38 109 ILE A CA 1
ATOM 868 C C . ILE A 1 109 ? -6.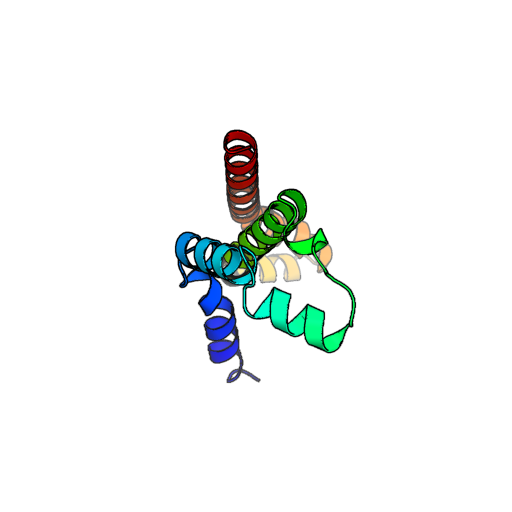693 5.167 13.739 1.00 85.38 109 ILE A C 1
ATOM 870 O O . ILE A 1 109 ? -5.759 4.502 13.292 1.00 85.38 109 ILE A O 1
ATOM 874 N N . PRO A 1 110 ? -6.946 5.213 15.065 1.00 86.25 110 PRO A N 1
ATOM 875 C CA . PRO A 1 110 ? -6.116 4.488 16.027 1.00 86.25 110 PRO A CA 1
ATOM 876 C C . PRO A 1 110 ? -6.188 2.969 15.837 1.00 86.25 110 PRO A C 1
ATOM 878 O O . PRO A 1 110 ? -5.168 2.299 15.981 1.00 86.25 110 PRO A O 1
ATOM 881 N N . HIS A 1 111 ? -7.341 2.432 15.427 1.00 84.94 111 HIS A N 1
ATOM 882 C CA . HIS A 1 111 ? -7.490 1.006 15.113 1.00 84.94 111 HIS A CA 1
ATOM 883 C C . HIS A 1 111 ? -6.687 0.582 13.874 1.00 84.94 111 HIS A C 1
ATOM 885 O O . HIS A 1 111 ? -6.100 -0.497 13.842 1.00 84.94 111 HIS A O 1
ATOM 891 N N . LEU A 1 112 ? -6.604 1.448 12.859 1.00 87.31 112 LEU A N 1
ATOM 892 C CA . LEU A 1 112 ? -5.819 1.208 11.642 1.00 87.31 112 LEU A CA 1
ATOM 893 C C . LEU A 1 112 ? -4.334 1.573 11.787 1.00 87.31 112 LEU A C 1
ATOM 895 O O . LEU A 1 112 ? -3.528 1.156 10.956 1.00 87.31 112 LEU A O 1
ATOM 899 N N . MET A 1 113 ? -3.944 2.325 12.818 1.00 87.56 113 MET A N 1
ATOM 900 C CA . MET A 1 113 ? -2.566 2.768 13.057 1.00 87.56 113 MET A CA 1
ATOM 901 C C . MET A 1 113 ? -1.517 1.642 12.973 1.00 87.56 113 MET A C 1
ATOM 903 O O . MET A 1 113 ? -0.536 1.830 12.248 1.00 87.56 113 MET A O 1
ATOM 907 N N . PRO A 1 114 ? -1.698 0.459 13.603 1.00 86.44 114 PRO A N 1
ATOM 908 C CA . PRO A 1 114 ? -0.749 -0.647 13.443 1.00 86.44 114 PRO A CA 1
ATOM 909 C C . PRO A 1 114 ? -0.603 -1.113 11.984 1.00 86.44 114 PRO A C 1
ATOM 911 O O . PRO A 1 114 ? 0.500 -1.450 11.555 1.00 86.44 114 PRO A O 1
ATOM 914 N N . LEU A 1 115 ? -1.678 -1.077 11.191 1.00 87.12 115 LEU A N 1
ATOM 915 C CA . LEU A 1 115 ? -1.661 -1.470 9.776 1.00 87.12 115 LEU A CA 1
ATOM 916 C C . LEU A 1 115 ? -0.946 -0.433 8.901 1.00 87.12 115 LEU A C 1
ATOM 918 O O . LEU A 1 115 ? -0.217 -0.794 7.974 1.00 87.12 115 LEU A O 1
ATOM 922 N N . ILE A 1 116 ? -1.121 0.854 9.216 1.00 86.75 116 ILE A N 1
ATOM 923 C CA . ILE A 1 116 ? -0.425 1.961 8.548 1.00 86.75 116 ILE A CA 1
ATOM 924 C C . ILE A 1 116 ? 1.078 1.858 8.798 1.00 86.75 116 ILE A C 1
ATOM 926 O O . ILE A 1 116 ? 1.856 1.939 7.849 1.00 86.75 116 ILE A O 1
ATOM 930 N N . ILE A 1 117 ? 1.486 1.631 10.050 1.00 89.19 117 ILE A N 1
ATOM 931 C CA . ILE A 1 117 ? 2.900 1.484 10.420 1.00 89.19 117 ILE A CA 1
ATOM 932 C C . ILE A 1 117 ? 3.520 0.300 9.680 1.00 89.19 117 ILE A C 1
ATOM 934 O O . ILE A 1 117 ? 4.588 0.445 9.092 1.00 89.19 117 ILE A O 1
ATOM 938 N N . LEU A 1 118 ? 2.838 -0.847 9.648 1.00 87.25 118 LEU A N 1
ATOM 939 C CA . LEU A 1 118 ?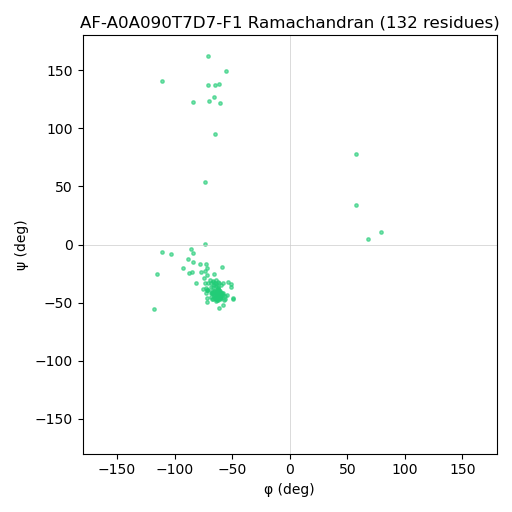 3.328 -2.042 8.960 1.00 87.25 118 LEU A CA 1
ATOM 940 C C . LEU A 1 118 ? 3.464 -1.811 7.446 1.00 87.25 118 LEU A C 1
ATOM 942 O O . LEU A 1 118 ? 4.481 -2.170 6.849 1.00 87.25 118 LEU A O 1
ATOM 946 N N . SER A 1 119 ? 2.485 -1.141 6.836 1.00 86.94 119 SER A N 1
ATOM 947 C CA . SER A 1 119 ? 2.520 -0.783 5.412 1.00 86.94 119 SER A CA 1
ATOM 948 C C . SER A 1 119 ? 3.670 0.178 5.098 1.00 86.94 119 SER A C 1
ATOM 950 O O . SER A 1 119 ? 4.456 -0.080 4.186 1.00 86.94 119 SER A O 1
ATOM 952 N N . LEU A 1 120 ? 3.829 1.248 5.881 1.00 86.94 120 LEU A N 1
ATOM 953 C CA . LEU A 1 120 ? 4.924 2.210 5.722 1.00 86.94 120 LEU A CA 1
ATOM 954 C C . LEU A 1 120 ? 6.291 1.561 5.933 1.00 86.94 120 LEU A C 1
ATOM 956 O O . LEU A 1 120 ? 7.209 1.812 5.156 1.00 86.94 120 LEU A O 1
ATOM 960 N N . TRP A 1 121 ? 6.419 0.694 6.938 1.00 88.25 121 TRP A N 1
ATOM 961 C CA . TRP A 1 121 ? 7.648 -0.045 7.206 1.00 88.25 121 TRP A CA 1
ATOM 962 C C . TRP A 1 121 ? 8.037 -0.940 6.028 1.00 88.25 121 TRP A C 1
ATOM 964 O O . TRP A 1 121 ? 9.195 -0.948 5.618 1.00 88.25 121 TRP A O 1
ATOM 974 N N . SER A 1 122 ? 7.068 -1.644 5.436 1.00 85.19 122 SER A N 1
ATOM 975 C CA . SER A 1 122 ? 7.317 -2.498 4.269 1.00 85.19 122 SER A CA 1
ATOM 976 C C . SER A 1 122 ? 7.815 -1.704 3.054 1.00 85.19 122 SER A C 1
ATOM 978 O O . SER A 1 122 ? 8.755 -2.123 2.378 1.00 85.19 122 SER A O 1
ATOM 980 N N . ILE A 1 123 ? 7.243 -0.520 2.815 1.00 83.38 123 ILE A N 1
ATOM 981 C CA . ILE A 1 123 ? 7.649 0.373 1.724 1.00 83.38 123 ILE A CA 1
ATOM 982 C C . ILE A 1 123 ? 9.043 0.940 1.998 1.00 83.38 123 ILE A C 1
ATOM 984 O O . ILE A 1 123 ? 9.893 0.935 1.109 1.00 83.38 123 ILE A O 1
ATOM 988 N N . LEU A 1 124 ? 9.301 1.389 3.229 1.00 86.94 124 LEU A N 1
ATOM 989 C CA . LEU A 1 124 ? 10.600 1.919 3.639 1.00 86.94 124 LEU A CA 1
ATOM 990 C C . LEU A 1 124 ? 11.706 0.872 3.478 1.00 86.94 124 LEU A C 1
ATOM 992 O O . LEU A 1 124 ? 12.756 1.172 2.913 1.00 86.94 124 LEU A O 1
ATOM 996 N N . TRP A 1 125 ? 11.454 -0.359 3.924 1.00 85.50 125 TRP A N 1
ATOM 997 C CA . TRP A 1 125 ? 12.378 -1.476 3.753 1.00 85.50 125 TRP A CA 1
ATOM 998 C C . TRP A 1 125 ? 12.716 -1.701 2.276 1.00 85.50 125 TRP A C 1
ATOM 1000 O O . TRP A 1 125 ? 13.884 -1.792 1.902 1.00 85.50 125 TRP A O 1
ATOM 1010 N N . MET A 1 126 ? 11.696 -1.708 1.418 1.00 80.62 126 MET A N 1
ATOM 1011 C CA . MET A 1 126 ? 11.871 -1.902 -0.018 1.00 80.62 126 MET A CA 1
ATOM 1012 C C . MET A 1 126 ? 12.669 -0.767 -0.679 1.00 80.62 126 MET A C 1
ATOM 1014 O O . MET A 1 126 ? 13.470 -1.024 -1.579 1.00 80.62 126 MET A O 1
ATOM 1018 N N . LEU A 1 127 ? 12.492 0.477 -0.225 1.00 80.12 127 LEU A N 1
ATOM 1019 C CA . LEU A 1 127 ? 13.289 1.618 -0.685 1.00 80.12 127 LEU A CA 1
ATOM 1020 C C . LEU A 1 127 ? 14.758 1.492 -0.269 1.00 80.12 127 LEU A C 1
ATOM 1022 O O . LEU A 1 127 ? 15.642 1.711 -1.096 1.00 80.12 127 LEU A O 1
ATOM 1026 N N . ILE A 1 128 ? 15.029 1.092 0.976 1.00 85.12 128 ILE A N 1
ATOM 1027 C CA . ILE A 1 128 ? 16.397 0.854 1.467 1.00 85.12 128 ILE A CA 1
ATOM 1028 C C . ILE A 1 128 ? 17.079 -0.237 0.637 1.00 85.12 128 ILE A C 1
ATOM 1030 O O . ILE A 1 128 ? 18.235 -0.099 0.241 1.00 85.12 128 ILE A O 1
ATOM 1034 N N . GLU A 1 129 ? 16.358 -1.313 0.336 1.00 81.50 129 GLU A N 1
ATOM 1035 C CA . GLU A 1 129 ? 16.880 -2.423 -0.455 1.00 81.50 129 GLU A CA 1
ATOM 1036 C C . GLU A 1 129 ? 17.172 -2.018 -1.907 1.00 81.50 129 GLU A C 1
ATOM 1038 O O . GLU A 1 129 ? 18.145 -2.487 -2.495 1.00 81.50 129 GLU A O 1
ATOM 1043 N N . CYS A 1 130 ? 16.389 -1.088 -2.459 1.00 70.44 130 CYS A N 1
ATOM 1044 C CA . CYS A 1 130 ? 16.656 -0.473 -3.757 1.00 70.44 130 CYS A CA 1
ATOM 1045 C C . CYS A 1 130 ? 17.935 0.380 -3.731 1.00 70.44 130 CYS A C 1
ATOM 1047 O O . CY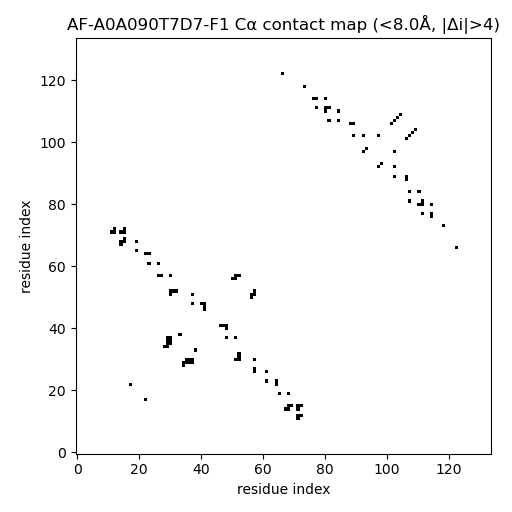S A 1 130 ? 18.769 0.246 -4.622 1.00 70.44 130 CYS A O 1
ATOM 1049 N N . LEU A 1 131 ? 18.126 1.199 -2.689 1.00 74.62 131 LEU A N 1
ATOM 1050 C CA . LEU A 1 131 ? 19.327 2.030 -2.527 1.00 74.62 131 LEU A CA 1
ATOM 1051 C C . LEU A 1 131 ? 20.599 1.198 -2.339 1.00 74.62 131 LEU A C 1
ATOM 1053 O O . LEU A 1 131 ? 21.661 1.599 -2.791 1.00 74.62 131 LEU A O 1
ATOM 1057 N N . LYS A 1 132 ? 20.499 0.029 -1.698 1.00 72.69 132 LYS A N 1
ATOM 1058 C CA . LYS A 1 132 ? 21.640 -0.877 -1.502 1.00 72.69 132 LYS A CA 1
ATOM 1059 C C . LYS A 1 132 ? 22.073 -1.595 -2.789 1.00 72.69 132 LYS A C 1
ATOM 1061 O O . LYS A 1 132 ? 23.143 -2.197 -2.816 1.00 72.69 132 LYS A O 1
ATOM 1066 N N . LYS A 1 133 ? 21.217 -1.609 -3.815 1.00 60.69 133 LYS A N 1
ATOM 1067 C CA . LYS A 1 133 ? 21.420 -2.373 -5.054 1.00 60.69 133 LYS A CA 1
ATOM 1068 C C . LYS A 1 133 ? 21.875 -1.514 -6.242 1.00 60.69 133 LYS A C 1
ATOM 1070 O O . LYS A 1 133 ? 22.199 -2.097 -7.275 1.00 60.69 133 LYS A O 1
ATOM 1075 N N . SER A 1 134 ? 21.878 -0.186 -6.087 1.00 49.69 134 SER A N 1
ATOM 1076 C CA . SER A 1 134 ? 22.466 0.788 -7.020 1.00 49.69 134 SER A CA 1
ATOM 1077 C C . SER A 1 134 ? 23.934 1.043 -6.702 1.00 49.69 134 SER A C 1
ATOM 1079 O O . SER A 1 134 ? 24.621 1.490 -7.645 1.00 49.69 134 SER A O 1
#

pLDDT: mean 75.57, std 10.12, range [49.69, 89.19]

Foldseek 3Di:
DVVVPVVVLVVLCVLLVPDLVVVLVVLCQQQPDCHPVQVVCCVVPVDNPCVCNDPVNSLVVSLVSVCSNCVSVLVVLLVVLVVPQDVVVVVVCVVVVHDPVCCCVVGSCVSCVVSVVVSVVVSVVVVVVSVVVD

InterPro domains:
  IPR000515 ABC transporter type 1, transmembrane domain MetI-like [PF00528] (5-120)
  IPR000515 ABC transporter type 1, transmembrane domain MetI-like [PS50928] (1-134)
  IPR000515 ABC transporter type 1, transmembrane domain MetI-like [cd06261] (70-117)
  IPR035906 MetI-like superfamily [G3DSA:1.10.3720.10] (2-130)
  IPR035906 MetI-like superfamily [SSF161098] (5-120)

Sequence (134 aa):
MKSLRGPIIFVSLLPFIITPVIGALSIRWLFVSDGILSAGLNHMLGYEFSMFAQSWTIEILMMFYRVWHVAPFAFIIFYAGLQSVNQDTLDAAIVDGASRWERTRSVIIPHLMPLIILSLWSILWMLIECLKKS

Organism: NCBI:txid990268

Radius of gyration: 21.37 Å; Cα contacts (8 Å, |Δi|>4): 66; chains: 1; bounding box: 48×27×59 Å

Secondary structure (DSSP, 8-state):
--TTHHHHHHHHHHHHHS-HHHHHHHHHHHHSSS-HHHHHHHHHH-S--GGGGSHHHHHHHHHHHHHHHHHHHHHHHHHHHHHTS-HHHHHHHHHTT--HHHHIIIIIHHHHHHHHHHHHHHHHHHHHHHHTT-

Mean predicted aligned error: 10.67 Å

Solvent-accessible surface area (backbone atoms only — not comparable to full-atom values): 7607 Å² total; per-residue (Å²): 134,72,81,59,54,62,60,51,54,51,62,50,39,50,56,56,72,47,53,69,65,59,55,53,48,53,52,48,54,33,43,53,84,76,10,68,58,53,49,50,47,30,73,75,67,77,46,87,62,60,69,60,61,36,69,68,47,49,52,52,51,49,52,50,49,54,54,58,34,48,46,40,58,52,52,50,52,53,52,51,51,62,69,67,56,61,62,68,65,54,52,51,39,50,75,71,65,54,50,77,64,52,47,42,60,72,49,49,45,64,70,40,42,67,57,51,51,53,51,52,50,54,52,51,51,53,51,54,56,52,64,77,72,110